Protein AF-A0AAN9AW13-F1 (afdb_monomer_lite)

Structure (mmCIF, N/CA/C/O backbone):
data_AF-A0AAN9AW13-F1
#
_entry.id   AF-A0AAN9AW13-F1
#
loop_
_atom_site.group_PDB
_atom_site.id
_atom_site.type_symbol
_atom_site.label_atom_id
_atom_site.label_alt_id
_atom_site.label_comp_id
_atom_site.label_asym_id
_atom_site.label_entity_id
_atom_site.label_seq_id
_atom_site.pdbx_PDB_ins_code
_atom_site.Cartn_x
_atom_site.Cartn_y
_atom_site.Cartn_z
_atom_site.occupancy
_atom_site.B_iso_or_equiv
_atom_site.auth_seq_id
_atom_site.auth_comp_id
_atom_site.auth_asym_id
_atom_site.auth_atom_id
_atom_site.pdbx_PDB_model_num
ATOM 1 N N . MET A 1 1 ? -23.968 -7.336 -59.177 1.00 50.97 1 MET A N 1
ATOM 2 C CA . MET A 1 1 ? -22.535 -7.534 -58.855 1.00 50.97 1 MET A CA 1
ATOM 3 C C . MET A 1 1 ? -22.111 -6.604 -57.705 1.00 50.97 1 MET A C 1
ATOM 5 O O . MET A 1 1 ? -21.074 -5.970 -57.789 1.00 50.97 1 MET A O 1
ATOM 9 N N . GLU A 1 2 ? -22.889 -6.519 -56.615 1.00 52.41 2 GLU A N 1
ATOM 10 C CA . GLU A 1 2 ? -22.703 -5.481 -55.569 1.00 52.41 2 GLU A CA 1
ATOM 11 C C . GLU A 1 2 ? -22.558 -6.034 -54.137 1.00 52.41 2 GLU A C 1
ATOM 13 O O . GLU A 1 2 ? -22.425 -5.278 -53.180 1.00 52.41 2 GLU A O 1
ATOM 18 N N . THR A 1 3 ? -22.554 -7.355 -53.950 1.00 53.50 3 THR A N 1
ATOM 19 C CA . THR A 1 3 ? -22.569 -7.980 -52.614 1.00 53.50 3 THR A CA 1
ATOM 20 C C . THR A 1 3 ? -21.186 -8.297 -52.038 1.00 53.50 3 THR A C 1
ATOM 22 O O . THR A 1 3 ? -21.074 -8.542 -50.841 1.00 53.50 3 THR A O 1
ATOM 25 N N . TRP A 1 4 ? -20.119 -8.237 -52.839 1.00 49.44 4 TRP A N 1
ATOM 26 C CA . TRP A 1 4 ? -18.770 -8.641 -52.412 1.00 49.44 4 TRP A CA 1
ATOM 27 C C . TRP A 1 4 ? -17.959 -7.532 -51.720 1.00 49.44 4 TRP A C 1
ATOM 29 O O . TRP A 1 4 ? -17.023 -7.829 -50.985 1.00 49.44 4 TRP A O 1
ATOM 39 N N . TRP A 1 5 ? -18.341 -6.260 -51.871 1.00 50.66 5 TRP A N 1
ATOM 40 C CA . TRP A 1 5 ? -17.593 -5.130 -51.297 1.00 50.66 5 TRP A CA 1
ATOM 41 C C . TRP A 1 5 ? -17.858 -4.899 -49.802 1.00 50.66 5 TRP A C 1
ATOM 43 O O . TRP A 1 5 ? -17.012 -4.351 -49.100 1.00 50.66 5 TRP A O 1
ATOM 53 N N . ARG A 1 6 ? -19.007 -5.344 -49.276 1.00 52.25 6 ARG A N 1
ATOM 54 C CA . ARG A 1 6 ? -19.387 -5.087 -47.875 1.00 52.25 6 ARG A CA 1
ATOM 55 C C . ARG A 1 6 ? -18.639 -5.960 -46.863 1.00 52.25 6 ARG A C 1
ATOM 57 O O . ARG A 1 6 ? -18.416 -5.507 -45.749 1.00 52.25 6 ARG A O 1
ATOM 64 N N . ALA A 1 7 ? -18.213 -7.166 -47.245 1.00 54.00 7 ALA A N 1
ATOM 65 C CA . ALA A 1 7 ? -17.531 -8.087 -46.332 1.00 54.00 7 ALA A CA 1
ATOM 66 C C . ALA A 1 7 ? -16.073 -7.681 -46.032 1.00 54.00 7 ALA A C 1
ATOM 68 O O . ALA A 1 7 ? -15.592 -7.897 -44.922 1.00 54.00 7 ALA A O 1
ATOM 69 N N . GLY A 1 8 ? -15.376 -7.057 -46.989 1.00 53.72 8 GLY A N 1
ATOM 70 C CA . GLY A 1 8 ? -13.975 -6.653 -46.811 1.00 53.72 8 GLY A CA 1
ATOM 71 C C . GLY A 1 8 ? -13.794 -5.486 -45.835 1.00 53.72 8 GLY A C 1
ATOM 72 O O . GLY A 1 8 ? -12.868 -5.490 -45.028 1.00 53.72 8 GLY A O 1
ATOM 73 N N . VAL A 1 9 ? -14.710 -4.512 -45.851 1.00 56.94 9 VAL A N 1
ATOM 74 C CA . VAL A 1 9 ? -14.611 -3.294 -45.024 1.00 56.94 9 VAL A CA 1
ATOM 75 C C . VAL A 1 9 ? -14.808 -3.598 -43.533 1.00 56.94 9 VAL A C 1
ATOM 77 O O . VAL A 1 9 ? -14.140 -3.008 -42.686 1.00 56.94 9 VAL A O 1
ATOM 80 N N . THR A 1 10 ? -15.674 -4.558 -43.192 1.00 57.53 10 THR A N 1
ATOM 81 C CA . THR A 1 10 ? -15.930 -4.928 -41.790 1.00 57.53 10 THR A CA 1
ATOM 82 C C . THR A 1 10 ? -14.731 -5.630 -41.145 1.00 57.53 10 THR A C 1
ATOM 84 O O . THR A 1 10 ? -14.439 -5.380 -39.979 1.00 57.53 10 THR A O 1
ATOM 87 N N . ALA A 1 11 ? -13.993 -6.456 -41.894 1.00 56.44 11 ALA A N 1
ATOM 88 C CA . ALA A 1 11 ? -12.818 -7.159 -41.372 1.00 56.44 11 ALA A CA 1
ATOM 89 C C . ALA A 1 11 ? -11.647 -6.207 -41.051 1.00 56.44 11 ALA A C 1
ATOM 91 O O . ALA A 1 11 ? -10.957 -6.391 -40.049 1.00 56.44 11 ALA A O 1
ATOM 92 N N . VAL A 1 12 ? -11.455 -5.155 -41.857 1.00 56.66 12 VAL A N 1
ATOM 93 C CA . VAL A 1 12 ? -10.378 -4.168 -41.654 1.00 56.66 12 VAL A CA 1
ATOM 94 C C . VAL A 1 12 ? -10.629 -3.298 -40.416 1.00 56.66 12 VAL A C 1
ATOM 96 O O . VAL A 1 12 ? -9.692 -3.008 -39.674 1.00 56.66 12 VAL A O 1
ATOM 99 N N . LEU A 1 13 ? -11.886 -2.939 -40.133 1.00 55.47 13 LEU A N 1
ATOM 100 C CA . LEU A 1 13 ? -12.234 -2.152 -38.942 1.00 55.47 13 LEU A CA 1
ATOM 101 C C . LEU A 1 13 ? -12.017 -2.925 -37.633 1.00 55.47 13 LEU A C 1
ATOM 103 O O . LEU A 1 13 ? -11.572 -2.334 -36.656 1.00 55.47 13 LEU A O 1
ATOM 107 N N . ILE A 1 14 ? -12.259 -4.240 -37.610 1.00 58.19 14 ILE A N 1
ATOM 108 C CA . ILE A 1 14 ? -12.025 -5.070 -36.413 1.00 58.19 14 ILE A CA 1
ATOM 109 C C . ILE A 1 14 ? -10.523 -5.183 -36.101 1.00 58.19 14 ILE A C 1
ATOM 111 O O . ILE A 1 14 ? -10.134 -5.146 -34.934 1.00 58.19 14 ILE A O 1
ATOM 115 N N . LEU A 1 15 ? -9.670 -5.264 -37.127 1.00 55.66 15 LEU A N 1
ATOM 116 C CA . LEU A 1 15 ? -8.216 -5.318 -36.943 1.00 55.66 15 LEU A CA 1
ATOM 117 C C . LEU A 1 15 ? -7.630 -3.973 -36.483 1.00 55.66 15 LEU A C 1
ATOM 119 O O . LEU A 1 15 ? -6.686 -3.967 -35.694 1.00 55.66 15 LEU A O 1
ATOM 123 N N . LEU A 1 16 ? -8.206 -2.839 -36.903 1.00 55.00 16 LEU A N 1
ATOM 124 C CA . LEU A 1 16 ? -7.753 -1.515 -36.457 1.00 55.00 16 LEU A CA 1
ATOM 125 C C . LEU A 1 16 ? -8.064 -1.250 -34.971 1.00 55.00 16 LEU A C 1
ATOM 127 O O . LEU A 1 16 ? -7.256 -0.627 -34.284 1.00 55.00 16 LEU A O 1
ATOM 131 N N . SER A 1 17 ? -9.183 -1.767 -34.453 1.00 57.41 17 SER A N 1
ATOM 132 C CA . SER A 1 17 ? -9.572 -1.618 -33.039 1.00 57.41 17 SER A CA 1
ATOM 133 C C . SER A 1 17 ? -8.637 -2.350 -32.069 1.00 57.41 17 SER A C 1
ATOM 135 O O . SER A 1 17 ? -8.471 -1.919 -30.931 1.00 57.41 17 SER A O 1
ATOM 137 N N . LEU A 1 18 ? -8.004 -3.445 -32.505 1.00 56.66 18 LEU A N 1
ATOM 138 C CA . LEU A 1 18 ? -7.050 -4.206 -31.688 1.00 56.66 18 LEU A CA 1
ATOM 139 C C . LEU A 1 18 ? -5.653 -3.562 -31.653 1.00 56.66 18 LEU A C 1
ATOM 141 O O . LEU A 1 18 ? -4.885 -3.826 -30.732 1.00 56.66 18 LEU A O 1
ATOM 145 N N . ALA A 1 19 ? -5.324 -2.695 -32.617 1.00 56.16 19 ALA A N 1
ATOM 146 C CA . ALA A 1 19 ? -4.002 -2.076 -32.734 1.00 56.16 19 ALA A CA 1
ATOM 147 C C . ALA A 1 19 ? -3.821 -0.796 -31.894 1.00 56.16 19 ALA A C 1
ATOM 149 O O . ALA A 1 19 ? -2.701 -0.312 -31.754 1.00 56.16 19 ALA A O 1
ATOM 150 N N . GLN A 1 20 ? -4.893 -0.230 -31.329 1.00 53.34 20 GLN A N 1
ATOM 151 C CA . GLN A 1 20 ? -4.827 1.044 -30.594 1.00 53.34 20 GLN A CA 1
ATOM 152 C C . GLN A 1 20 ? -4.609 0.895 -29.079 1.00 53.34 20 GLN A C 1
ATOM 154 O O . GLN A 1 20 ? -4.395 1.893 -28.398 1.00 53.34 20 GLN A O 1
ATOM 159 N N . SER A 1 21 ? -4.610 -0.325 -28.528 1.00 53.59 21 SER A N 1
ATOM 160 C CA . SER A 1 21 ? -4.518 -0.548 -27.074 1.00 53.59 21 SER A CA 1
ATOM 161 C C . SER A 1 21 ? -3.128 -0.996 -26.606 1.00 53.59 21 SER A C 1
ATOM 163 O O . SER A 1 21 ? -2.980 -1.820 -25.711 1.00 53.59 21 SER A O 1
ATOM 165 N N . THR A 1 22 ? -2.076 -0.445 -27.209 1.00 54.34 22 THR A N 1
ATOM 166 C CA . THR A 1 22 ? -0.720 -0.515 -26.646 1.00 54.34 22 THR A CA 1
ATOM 167 C C . THR A 1 22 ? -0.117 0.881 -26.578 1.00 54.34 22 THR A C 1
ATOM 169 O O . THR A 1 22 ? 0.988 1.128 -27.061 1.00 54.34 22 THR A O 1
ATOM 172 N N . HIS A 1 23 ? -0.835 1.831 -25.976 1.00 52.09 23 HIS A N 1
ATOM 173 C CA . HIS A 1 23 ? -0.152 2.955 -25.346 1.00 52.09 23 HIS A CA 1
ATOM 174 C C . HIS A 1 23 ? 0.634 2.377 -24.173 1.00 52.09 23 HIS A C 1
ATOM 176 O O . HIS A 1 23 ? 0.106 2.208 -23.078 1.00 52.09 23 HIS A O 1
ATOM 182 N N . GLY A 1 24 ? 1.874 1.966 -24.449 1.00 54.06 24 GLY A N 1
ATOM 183 C CA . GLY A 1 24 ? 2.789 1.510 -23.419 1.00 54.06 24 GLY A CA 1
ATOM 184 C C . GLY A 1 24 ? 2.898 2.612 -22.379 1.00 54.06 24 GLY A C 1
ATOM 185 O O . GLY A 1 24 ? 3.417 3.687 -22.684 1.00 54.06 24 GLY A O 1
ATOM 186 N N . LYS A 1 25 ? 2.366 2.364 -21.177 1.00 60.06 25 LYS A N 1
ATOM 187 C CA . LYS A 1 25 ? 2.632 3.216 -20.019 1.00 60.06 25 LYS A CA 1
ATOM 188 C C . LYS A 1 25 ? 4.147 3.395 -19.933 1.00 60.06 25 LYS A C 1
ATOM 190 O O . LYS A 1 25 ? 4.896 2.440 -20.172 1.00 60.06 25 LYS A O 1
ATOM 195 N N . ALA A 1 26 ? 4.598 4.618 -19.654 1.00 65.56 26 ALA A N 1
ATOM 196 C CA . ALA A 1 26 ? 6.011 4.859 -19.397 1.00 65.56 26 ALA A CA 1
ATOM 197 C C . ALA A 1 26 ? 6.488 3.827 -18.363 1.00 65.56 26 ALA A C 1
ATOM 199 O O . ALA A 1 26 ? 5.793 3.574 -17.375 1.00 65.56 26 ALA A O 1
ATOM 200 N N . LYS A 1 27 ? 7.618 3.163 -18.635 1.00 65.19 27 LYS A N 1
ATOM 201 C CA . LYS A 1 27 ? 8.154 2.133 -17.737 1.00 65.19 27 LYS A CA 1
ATOM 202 C C . LYS A 1 27 ? 8.241 2.718 -16.322 1.00 65.19 27 LYS A C 1
ATOM 204 O O . LYS A 1 27 ? 8.853 3.764 -16.145 1.00 65.19 27 LYS A O 1
ATOM 209 N N . GLY A 1 28 ? 7.620 2.052 -15.348 1.00 71.94 28 GLY A N 1
ATOM 210 C CA . GLY A 1 28 ? 7.621 2.481 -13.944 1.00 71.94 28 GLY A CA 1
ATOM 211 C C . GLY A 1 28 ? 6.417 3.315 -13.492 1.00 71.94 28 GLY A C 1
ATOM 212 O O . GLY A 1 28 ? 6.388 3.703 -12.327 1.00 71.94 28 GLY A O 1
ATOM 213 N N . VAL A 1 29 ? 5.432 3.569 -14.365 1.00 88.25 29 VAL A N 1
ATOM 214 C CA . VAL A 1 29 ? 4.134 4.137 -13.962 1.00 88.25 29 VAL A CA 1
ATOM 215 C C . VAL A 1 29 ? 3.130 3.010 -13.729 1.00 88.25 29 VAL A C 1
ATOM 217 O O . VAL A 1 29 ? 2.800 2.282 -14.668 1.00 88.25 29 VAL A O 1
ATOM 220 N N . VAL A 1 30 ? 2.649 2.883 -12.493 1.00 94.44 30 VAL A N 1
ATOM 221 C CA . VAL A 1 30 ? 1.616 1.913 -12.077 1.00 94.44 30 VAL A CA 1
ATOM 222 C C . VAL A 1 30 ? 0.396 2.650 -11.529 1.00 94.44 30 VAL A C 1
ATOM 224 O O . VAL A 1 30 ? 0.551 3.735 -10.986 1.00 94.44 30 VAL A O 1
ATOM 227 N N . ASP A 1 31 ? -0.809 2.101 -11.652 1.00 96.38 31 ASP A N 1
ATOM 228 C CA . ASP A 1 31 ? -2.018 2.748 -11.111 1.00 96.38 31 ASP A CA 1
ATOM 229 C C . ASP A 1 31 ? -2.323 2.206 -9.716 1.00 96.38 31 ASP A C 1
ATOM 231 O O . ASP A 1 31 ? -2.642 1.027 -9.575 1.00 96.38 31 ASP A O 1
ATOM 235 N N . CYS A 1 32 ? -2.283 3.039 -8.681 1.00 98.19 32 CYS A N 1
ATOM 236 C CA . CYS A 1 32 ? -2.486 2.610 -7.294 1.00 98.19 32 CYS A CA 1
ATOM 237 C C . CYS A 1 32 ? -3.746 3.224 -6.693 1.00 98.19 32 CYS A C 1
ATOM 239 O O . CYS A 1 32 ? -4.135 4.338 -7.038 1.00 98.19 32 CYS A O 1
ATOM 241 N N . TRP A 1 33 ? -4.370 2.511 -5.758 1.00 98.38 33 TRP A N 1
ATOM 242 C CA . TRP A 1 33 ? -5.402 3.091 -4.904 1.00 98.38 33 TRP A CA 1
ATOM 243 C C . TRP A 1 33 ? -4.757 3.998 -3.862 1.00 98.38 33 TRP A C 1
ATOM 245 O O . TRP A 1 33 ? -3.833 3.568 -3.169 1.00 98.38 33 TRP A O 1
ATOM 255 N N . GLU A 1 34 ? -5.268 5.217 -3.720 1.00 97.69 34 GLU A N 1
ATOM 256 C CA . GLU A 1 34 ? -4.850 6.162 -2.686 1.00 97.69 34 GLU A CA 1
ATO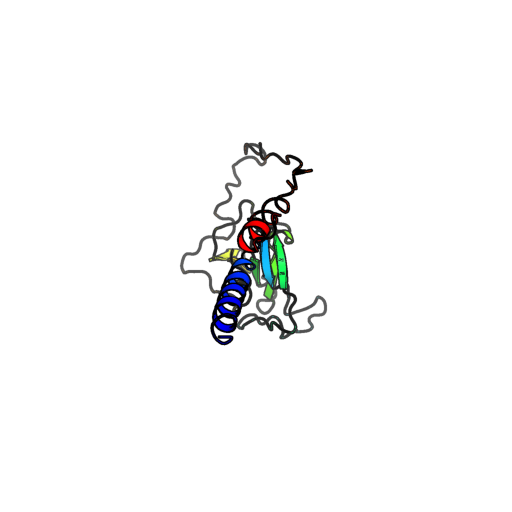M 257 C C . GLU A 1 34 ? -6.035 6.448 -1.763 1.00 97.69 34 GLU A C 1
ATOM 259 O O . GLU A 1 34 ? -6.994 7.139 -2.121 1.00 97.69 34 GLU A O 1
ATOM 264 N N . CYS A 1 35 ? -6.007 5.857 -0.571 1.00 97.56 35 CYS A N 1
ATOM 265 C CA . CYS A 1 35 ? -7.069 6.024 0.411 1.00 97.56 35 CYS A CA 1
ATOM 266 C C . CYS A 1 35 ? -6.596 5.705 1.830 1.00 97.56 35 CYS A C 1
ATOM 268 O O . CYS A 1 35 ? -5.638 4.965 2.040 1.00 97.56 35 CYS A O 1
ATOM 270 N N . SER A 1 36 ? -7.322 6.244 2.807 1.00 97.44 36 SER A N 1
ATOM 271 C CA . SER A 1 36 ? -7.253 5.856 4.215 1.00 97.44 36 SER A CA 1
ATOM 272 C C . SER A 1 36 ? -8.662 5.524 4.695 1.00 97.44 36 SER A C 1
ATOM 274 O O . SER A 1 36 ? -9.634 6.126 4.227 1.00 97.44 36 SER A O 1
ATOM 276 N N . ASN A 1 37 ? -8.796 4.572 5.615 1.00 97.31 37 ASN A N 1
ATOM 277 C CA . ASN A 1 37 ? -10.087 4.259 6.233 1.00 97.31 37 ASN A CA 1
ATOM 278 C C . ASN A 1 37 ? -10.420 5.117 7.457 1.00 97.31 37 ASN A C 1
ATOM 280 O O . ASN A 1 37 ? -11.543 5.038 7.947 1.00 97.31 37 ASN A O 1
ATOM 284 N N . TYR A 1 38 ? -9.484 5.930 7.938 1.00 96.44 38 TYR A N 1
ATOM 285 C CA . TYR A 1 38 ? -9.720 6.931 8.973 1.00 96.44 38 TYR A CA 1
ATOM 286 C C . TYR A 1 38 ? -9.122 8.275 8.548 1.00 96.44 38 TYR A C 1
ATOM 288 O O . TYR A 1 38 ? -8.051 8.319 7.939 1.00 96.44 38 TYR A O 1
ATOM 296 N N . ASP A 1 39 ? -9.811 9.374 8.854 1.00 94.12 39 ASP A N 1
ATOM 297 C CA . ASP A 1 39 ? -9.224 10.716 8.755 1.00 94.12 39 ASP A CA 1
ATOM 298 C C . ASP A 1 39 ? -8.578 11.163 10.075 1.00 94.12 39 ASP A C 1
ATOM 300 O O . ASP A 1 39 ? -8.640 10.477 11.094 1.00 94.12 39 ASP A O 1
ATOM 304 N N . LEU A 1 40 ? -7.990 12.363 10.064 1.00 91.81 40 LEU A N 1
ATOM 305 C CA . LEU A 1 40 ? -7.346 12.979 11.229 1.00 91.81 40 LEU A CA 1
ATOM 306 C C . LEU A 1 40 ? -8.312 13.255 12.398 1.00 91.81 40 LEU A C 1
ATOM 308 O O . LEU A 1 40 ? -7.862 13.557 13.500 1.00 91.81 40 LEU A O 1
ATOM 312 N N . THR A 1 41 ? -9.628 13.183 12.172 1.00 95.31 41 THR A N 1
ATOM 313 C CA . THR A 1 41 ? -10.662 13.336 13.209 1.00 95.31 41 THR A CA 1
ATOM 314 C C . THR A 1 41 ? -11.155 11.994 13.755 1.00 95.31 41 THR A C 1
ATOM 316 O O . THR A 1 41 ? -12.017 11.969 14.634 1.00 95.31 41 THR A O 1
ATOM 319 N N . GLY A 1 42 ? -10.626 10.877 13.245 1.00 93.12 42 GLY A N 1
ATOM 320 C CA . GLY A 1 42 ? -11.043 9.525 13.611 1.00 93.12 42 GLY A CA 1
ATOM 321 C C . GLY A 1 42 ? -12.353 9.085 12.952 1.00 93.12 42 GLY A C 1
ATOM 322 O O . GLY A 1 42 ? -12.944 8.082 13.363 1.00 93.12 42 GLY A O 1
ATOM 323 N N . LYS A 1 43 ? -12.839 9.799 11.928 1.00 96.12 43 LYS A N 1
ATOM 324 C CA . LYS A 1 43 ? -14.030 9.379 11.185 1.00 96.12 43 LYS A CA 1
ATOM 325 C C . LYS A 1 43 ? -13.677 8.215 10.263 1.00 96.12 43 LYS A C 1
ATOM 327 O O . LYS A 1 43 ? -12.747 8.311 9.469 1.00 96.12 43 LYS A O 1
ATOM 332 N N . PHE A 1 44 ? -14.452 7.136 10.365 1.00 96.06 44 PHE A N 1
ATOM 333 C CA . PHE A 1 44 ? -14.283 5.939 9.547 1.00 96.06 44 PHE A CA 1
ATOM 334 C C . PHE A 1 44 ? -14.864 6.107 8.136 1.00 96.06 44 PHE A C 1
ATOM 336 O O . PHE A 1 44 ? -15.931 6.698 7.949 1.00 96.06 44 PHE A O 1
ATOM 343 N N . TYR A 1 45 ? -14.173 5.512 7.173 1.00 96.44 45 TYR A N 1
ATOM 344 C CA . TYR A 1 45 ? -14.437 5.535 5.746 1.00 96.44 45 TYR A CA 1
ATOM 345 C C . TYR A 1 45 ? -14.361 4.109 5.194 1.00 96.44 45 TYR A C 1
ATOM 347 O O . TYR A 1 45 ? -13.301 3.480 5.168 1.00 96.44 45 TYR A O 1
ATOM 355 N N . ASP A 1 46 ? -15.494 3.581 4.745 1.00 97.00 46 ASP A N 1
ATOM 356 C CA . ASP A 1 46 ? -15.631 2.198 4.287 1.00 97.00 46 ASP A CA 1
ATOM 357 C C . ASP A 1 46 ? -15.148 1.976 2.845 1.00 97.00 46 ASP A C 1
ATOM 359 O O . ASP A 1 46 ? -15.093 0.831 2.407 1.00 97.00 46 ASP A O 1
ATOM 363 N N . GLN A 1 47 ? -14.747 3.024 2.111 1.00 97.62 47 GLN A N 1
ATOM 364 C CA . GLN A 1 47 ? -14.185 2.868 0.762 1.00 97.62 47 GLN A CA 1
ATOM 365 C C . GLN A 1 47 ? -12.807 2.187 0.738 1.00 97.62 47 GLN A C 1
ATOM 367 O O . GLN A 1 47 ? -12.361 1.752 -0.320 1.00 97.62 47 GLN A O 1
ATOM 372 N N . CYS A 1 48 ? -12.126 2.099 1.884 1.00 97.31 48 CYS A N 1
ATOM 373 C CA . CYS A 1 48 ? -10.750 1.610 1.990 1.00 97.31 48 CYS A CA 1
ATOM 374 C C . CYS A 1 48 ? -10.606 0.521 3.071 1.00 97.31 48 CYS A C 1
ATOM 376 O O . CYS A 1 48 ? -9.794 0.665 3.980 1.00 97.31 48 CYS A O 1
ATOM 378 N N . PRO A 1 49 ? -11.400 -0.562 3.060 1.00 96.69 49 PRO A N 1
ATOM 379 C CA . PRO A 1 49 ? -11.408 -1.510 4.169 1.00 96.69 49 PRO A CA 1
ATOM 380 C C . PRO A 1 49 ? -10.039 -2.190 4.343 1.00 96.69 49 PRO A C 1
ATOM 382 O O . PRO A 1 49 ? -9.355 -2.516 3.368 1.00 96.69 49 PRO A O 1
ATOM 385 N N . LYS A 1 50 ? -9.651 -2.441 5.601 1.00 95.75 50 LYS A N 1
ATOM 386 C CA . LYS A 1 50 ? -8.420 -3.174 5.938 1.00 95.75 50 LYS A CA 1
ATOM 387 C C . LYS A 1 50 ? -8.487 -4.621 5.451 1.00 95.75 50 LYS A C 1
ATOM 389 O O . LYS A 1 50 ? -7.616 -5.065 4.713 1.00 95.75 50 LYS A O 1
ATOM 394 N N . ASP A 1 51 ? -9.556 -5.320 5.820 1.00 95.75 51 ASP A N 1
ATOM 395 C CA . ASP A 1 51 ? -9.738 -6.753 5.562 1.00 95.75 51 ASP A CA 1
ATOM 396 C C . ASP A 1 51 ? -10.630 -7.017 4.332 1.00 95.75 51 ASP A C 1
ATOM 398 O O . ASP A 1 51 ? -11.309 -8.039 4.244 1.00 95.75 51 ASP A O 1
ATOM 402 N N . GLY A 1 52 ? -10.676 -6.073 3.388 1.00 96.12 52 GLY A N 1
ATOM 403 C CA . GLY A 1 52 ? -11.573 -6.126 2.235 1.00 96.12 52 GLY A CA 1
ATOM 404 C C . GLY A 1 52 ? -10.966 -5.540 0.966 1.00 96.12 52 GLY A C 1
ATOM 405 O O . GLY A 1 52 ? -9.792 -5.181 0.922 1.00 96.12 52 GLY A O 1
ATOM 406 N N . THR A 1 53 ? -11.792 -5.458 -0.074 1.00 97.94 53 THR A N 1
ATOM 407 C CA . THR A 1 53 ? -11.416 -4.840 -1.352 1.00 97.94 53 THR A CA 1
ATOM 408 C C . THR A 1 53 ? -11.800 -3.363 -1.341 1.00 97.94 53 THR A C 1
ATOM 410 O O . THR A 1 53 ? -12.865 -3.014 -0.834 1.00 97.94 53 THR A O 1
ATOM 413 N N . VAL A 1 54 ? -10.933 -2.509 -1.881 1.00 98.12 54 VAL A N 1
ATOM 414 C CA . VAL A 1 54 ? -11.183 -1.076 -2.073 1.00 98.12 54 VAL A CA 1
ATOM 415 C C . VAL A 1 54 ? -12.420 -0.872 -2.947 1.00 98.12 54 VAL A C 1
ATOM 417 O O . VAL A 1 54 ? -12.612 -1.582 -3.933 1.00 98.12 54 VAL A O 1
ATOM 420 N N . ASP A 1 55 ? -13.262 0.093 -2.582 1.00 98.12 55 ASP A N 1
ATOM 421 C CA . ASP A 1 55 ? -14.434 0.459 -3.372 1.00 98.12 55 ASP A CA 1
ATOM 422 C C . ASP A 1 55 ? -14.005 1.299 -4.586 1.00 98.12 55 ASP A C 1
ATOM 424 O O . ASP A 1 55 ? -13.619 2.462 -4.410 1.00 98.12 55 ASP A O 1
ATOM 428 N N . PRO A 1 56 ? -14.106 0.765 -5.817 1.00 97.31 56 PRO A N 1
ATOM 429 C CA . PRO A 1 56 ? -13.578 1.440 -6.993 1.00 97.31 56 PRO A CA 1
ATOM 430 C C . PRO A 1 56 ? -14.391 2.667 -7.418 1.00 97.31 56 PRO A C 1
ATOM 432 O O . PRO A 1 56 ? -13.940 3.428 -8.267 1.00 97.31 56 PRO A O 1
ATOM 435 N N . ILE A 1 57 ? -15.594 2.861 -6.867 1.00 97.56 57 ILE A N 1
ATOM 436 C CA . ILE A 1 57 ? -16.446 4.019 -7.169 1.00 97.56 57 ILE A CA 1
ATOM 437 C C . ILE A 1 57 ? -16.066 5.209 -6.281 1.00 97.56 57 ILE A C 1
ATOM 439 O O . ILE A 1 57 ? -16.228 6.360 -6.683 1.00 97.56 57 ILE A O 1
ATOM 443 N N . ARG A 1 58 ? -15.598 4.941 -5.055 1.00 97.50 58 ARG A N 1
ATOM 444 C CA . ARG A 1 58 ? -15.399 5.966 -4.017 1.00 97.50 58 ARG A CA 1
ATOM 445 C C . ARG A 1 58 ? -13.939 6.252 -3.696 1.00 97.50 58 ARG A C 1
ATOM 447 O O . ARG A 1 58 ? -13.642 7.351 -3.232 1.00 97.50 58 ARG A O 1
ATOM 454 N N . ALA A 1 59 ? -13.045 5.288 -3.885 1.00 97.62 59 ALA A N 1
ATOM 455 C CA . ALA A 1 59 ? -11.619 5.498 -3.686 1.00 97.62 59 ALA A CA 1
ATOM 456 C C . ALA A 1 59 ? -10.977 6.109 -4.935 1.00 97.62 59 ALA A C 1
ATOM 458 O O . ALA A 1 59 ? -11.389 5.840 -6.061 1.00 97.62 59 ALA A O 1
ATOM 459 N N . TYR A 1 60 ? -9.955 6.937 -4.730 1.00 96.94 60 TYR A N 1
ATOM 460 C CA . TYR A 1 60 ? -9.174 7.488 -5.828 1.00 96.94 60 TYR A CA 1
ATOM 461 C C . TYR A 1 60 ? -8.153 6.451 -6.311 1.00 96.94 60 TYR A C 1
ATOM 463 O O . TYR A 1 60 ? -7.482 5.813 -5.496 1.00 96.94 60 TYR A O 1
ATOM 471 N N . GLN A 1 61 ? -8.044 6.293 -7.631 1.00 97.44 61 GLN A N 1
ATOM 472 C CA . GLN A 1 61 ? -7.001 5.508 -8.285 1.00 97.44 61 GLN A CA 1
ATOM 473 C C . GLN A 1 61 ? -6.185 6.440 -9.179 1.00 97.44 61 GLN A C 1
ATOM 475 O O . GLN A 1 61 ? -6.750 7.110 -10.046 1.00 97.44 61 GLN A O 1
ATOM 480 N N . GLY A 1 62 ? -4.876 6.497 -8.950 1.00 94.94 62 GLY A N 1
ATOM 481 C CA . GLY A 1 62 ? -3.982 7.457 -9.590 1.00 94.94 62 GLY A CA 1
ATOM 482 C C . GLY A 1 62 ? -2.728 6.814 -10.169 1.00 94.94 62 GLY A C 1
ATOM 483 O O . GLY A 1 62 ? -2.300 5.746 -9.731 1.00 94.94 62 GLY A O 1
ATOM 484 N N . ASN A 1 63 ? -2.131 7.494 -11.152 1.00 95.50 63 ASN A N 1
ATOM 485 C CA . ASN A 1 63 ? -0.816 7.141 -11.679 1.00 95.50 63 ASN A CA 1
ATOM 486 C C . ASN A 1 63 ? 0.248 7.339 -10.595 1.00 95.50 63 ASN A C 1
ATOM 488 O O . ASN A 1 63 ? 0.328 8.398 -9.974 1.00 95.50 63 ASN A O 1
ATOM 492 N N . CYS A 1 64 ? 1.122 6.357 -10.455 1.00 92.25 64 CYS A N 1
ATOM 493 C CA . CYS A 1 64 ? 2.093 6.259 -9.385 1.00 92.25 64 CYS A CA 1
ATOM 494 C C . CYS A 1 64 ? 3.515 6.163 -9.927 1.00 92.25 64 CYS A C 1
ATOM 496 O O . CYS A 1 64 ? 3.771 5.372 -10.836 1.00 92.25 64 CYS A O 1
ATOM 498 N N . SER A 1 65 ? 4.456 6.903 -9.341 1.00 90.31 65 SER A N 1
ATOM 499 C CA . SER A 1 65 ? 5.883 6.635 -9.529 1.00 90.31 65 SER A CA 1
ATOM 500 C C . SER A 1 65 ? 6.338 5.530 -8.567 1.00 90.31 65 SER A C 1
ATOM 502 O O . SER A 1 65 ? 6.178 5.633 -7.347 1.00 90.31 65 SER A O 1
ATOM 504 N N . GLY A 1 66 ? 6.915 4.456 -9.112 1.00 91.50 66 GLY A N 1
ATOM 505 C CA . GLY A 1 66 ? 7.463 3.349 -8.322 1.00 91.50 66 GLY A CA 1
ATOM 506 C C . GLY A 1 66 ? 6.477 2.196 -8.115 1.00 91.50 66 GLY A C 1
ATOM 507 O O . GLY A 1 66 ? 6.117 1.511 -9.072 1.00 91.50 66 GLY A O 1
ATOM 508 N N . LYS A 1 67 ? 6.111 1.916 -6.859 1.00 96.50 67 LYS A N 1
ATOM 509 C CA . LYS A 1 67 ? 5.250 0.793 -6.451 1.00 96.50 67 LYS A CA 1
ATOM 510 C C . LYS A 1 67 ? 4.000 1.299 -5.726 1.00 96.50 67 LYS A C 1
ATOM 512 O O . LYS A 1 67 ? 3.985 2.401 -5.177 1.00 96.50 67 LYS A O 1
ATOM 517 N N . CYS A 1 68 ? 2.974 0.460 -5.652 1.00 98.12 68 CYS A N 1
ATOM 518 C CA . CYS A 1 68 ? 1.863 0.676 -4.732 1.00 98.12 68 CYS A CA 1
ATOM 519 C C . CYS A 1 68 ? 2.227 0.159 -3.340 1.00 98.12 68 CYS A C 1
ATOM 521 O O . CYS A 1 68 ? 2.915 -0.859 -3.226 1.00 98.12 68 CYS A O 1
ATOM 523 N N . PHE A 1 69 ? 1.709 0.795 -2.290 1.00 98.00 69 PHE A N 1
ATOM 524 C CA . PHE A 1 69 ? 1.797 0.284 -0.925 1.00 98.00 69 PHE A CA 1
ATOM 525 C C . PHE A 1 69 ? 0.426 0.143 -0.253 1.00 98.00 69 PHE A C 1
ATOM 527 O O . PHE A 1 69 ? -0.573 0.758 -0.642 1.00 98.00 69 PHE A O 1
ATOM 534 N N . THR A 1 70 ? 0.385 -0.690 0.780 1.00 98.12 70 THR A N 1
ATOM 535 C CA . THR A 1 70 ? -0.648 -0.727 1.820 1.00 98.12 70 THR A CA 1
ATOM 536 C C . THR A 1 70 ? 0.050 -0.951 3.150 1.00 98.12 70 THR A C 1
ATOM 538 O O . THR A 1 70 ? 0.819 -1.903 3.258 1.00 98.12 70 THR A O 1
ATOM 541 N N . HIS A 1 71 ? -0.226 -0.133 4.161 1.00 97.19 71 HIS A N 1
ATOM 542 C CA . HIS A 1 71 ? 0.244 -0.411 5.515 1.00 97.19 71 HIS A CA 1
ATOM 543 C C . HIS A 1 71 ? -0.828 -0.139 6.562 1.00 97.19 71 HIS A C 1
ATOM 545 O O . HIS A 1 71 ? -1.781 0.604 6.315 1.00 97.19 71 HIS A O 1
ATOM 551 N N . ASN A 1 72 ? -0.692 -0.778 7.721 1.00 95.81 72 ASN A N 1
ATOM 552 C CA . ASN A 1 72 ? -1.430 -0.376 8.913 1.00 95.81 72 ASN A CA 1
ATOM 553 C C . ASN A 1 72 ? -0.589 0.551 9.785 1.00 95.81 72 ASN A C 1
ATOM 555 O O . ASN A 1 72 ? 0.630 0.574 9.675 1.00 95.81 72 ASN A O 1
ATOM 559 N N . ASN A 1 73 ? -1.257 1.257 10.691 1.00 90.31 73 ASN A N 1
ATOM 560 C CA . ASN A 1 73 ? -0.588 2.028 11.728 1.00 90.31 73 ASN A CA 1
ATOM 561 C C . ASN A 1 73 ? -0.247 1.147 12.945 1.00 90.31 73 ASN A C 1
ATOM 563 O O . ASN A 1 73 ? -0.940 0.157 13.229 1.00 90.31 73 ASN A O 1
ATOM 567 N N . ASP A 1 74 ? 0.821 1.510 13.647 1.00 85.31 74 ASP A N 1
ATOM 568 C CA . ASP A 1 74 ? 1.319 0.863 14.859 1.00 85.31 74 ASP A CA 1
ATOM 569 C C . ASP A 1 74 ? 0.451 1.114 16.099 1.00 85.31 74 ASP A C 1
ATOM 571 O O . ASP A 1 74 ? 0.236 0.202 16.902 1.00 85.31 74 ASP A O 1
ATOM 575 N N . VAL A 1 75 ? -0.068 2.331 16.249 1.00 86.25 75 VAL A N 1
ATOM 576 C CA . VAL A 1 75 ? -0.957 2.742 17.343 1.00 86.25 75 VAL A CA 1
ATOM 577 C C . VAL A 1 75 ? -2.372 2.228 17.097 1.00 86.25 75 VAL A C 1
ATOM 579 O O . VAL A 1 75 ? -3.007 1.642 17.979 1.00 86.25 75 VAL A O 1
ATOM 582 N N . GLU A 1 76 ? -2.869 2.407 15.875 1.00 87.19 76 GLU A N 1
ATOM 583 C CA . GLU A 1 76 ? -4.225 2.041 15.485 1.00 87.19 76 GLU A CA 1
ATOM 584 C C . GLU A 1 76 ? -4.210 0.908 14.469 1.00 87.19 76 GLU A C 1
ATOM 586 O O . GLU A 1 76 ? -4.288 1.108 13.260 1.00 87.19 76 GLU A O 1
ATOM 591 N N . THR A 1 77 ? -4.224 -0.327 14.972 1.00 87.44 77 THR A N 1
ATOM 592 C CA . THR A 1 77 ? -4.240 -1.528 14.118 1.00 87.44 77 THR A CA 1
ATOM 593 C C . THR A 1 77 ? -5.426 -1.593 13.151 1.00 87.44 77 THR A C 1
ATOM 595 O O . THR A 1 77 ? -5.399 -2.387 12.212 1.00 87.44 77 THR A O 1
ATOM 598 N N . LYS A 1 78 ? -6.482 -0.799 13.363 1.00 90.31 78 LYS A N 1
ATOM 599 C CA . LYS A 1 78 ? -7.627 -0.702 12.450 1.00 90.31 78 LYS A CA 1
ATOM 600 C C . LYS A 1 78 ? -7.368 0.234 11.275 1.00 90.31 78 LYS A C 1
ATOM 602 O O . LYS A 1 78 ? -8.042 0.074 10.263 1.00 90.31 78 LYS A O 1
ATOM 607 N N . LEU A 1 79 ? -6.441 1.178 11.403 1.00 95.31 79 LEU A N 1
ATOM 608 C CA . LEU A 1 79 ? -6.107 2.136 10.362 1.00 95.31 79 LEU A CA 1
ATOM 609 C C . LEU A 1 79 ? -5.342 1.422 9.245 1.00 95.31 79 LEU A C 1
ATOM 611 O O . LEU A 1 79 ? -4.400 0.676 9.513 1.00 95.31 79 LEU A O 1
ATOM 615 N N . VAL A 1 80 ? -5.776 1.625 8.003 1.00 97.44 80 VAL A N 1
ATOM 616 C CA . VAL A 1 80 ? -5.063 1.204 6.797 1.00 97.44 80 VAL A CA 1
ATOM 617 C C . VAL A 1 80 ? -4.888 2.406 5.879 1.00 97.44 80 VAL A C 1
ATOM 619 O O . VAL A 1 80 ? -5.843 3.147 5.639 1.00 97.44 80 VAL A O 1
ATOM 622 N N . VAL A 1 81 ? -3.675 2.578 5.364 1.00 97.44 81 VAL A N 1
ATOM 623 C CA . VAL A 1 81 ? -3.341 3.577 4.347 1.00 97.44 81 VAL A CA 1
ATOM 624 C C . VAL A 1 81 ? -2.856 2.850 3.107 1.00 97.44 81 VAL A C 1
ATOM 626 O O . VAL A 1 81 ? -2.065 1.907 3.184 1.00 97.44 81 VAL A O 1
ATOM 629 N N . ARG A 1 82 ? -3.344 3.288 1.954 1.00 98.12 82 ARG A N 1
ATOM 630 C CA . ARG A 1 82 ? -2.973 2.800 0.630 1.00 98.12 82 ARG A CA 1
ATOM 631 C C . ARG A 1 82 ? -2.485 3.981 -0.185 1.00 98.12 82 ARG A C 1
ATOM 633 O O . ARG A 1 82 ? -3.072 5.058 -0.093 1.00 98.12 82 ARG A O 1
ATOM 640 N N . GLY A 1 83 ? -1.445 3.778 -0.980 1.00 97.69 83 GLY A N 1
ATOM 641 C CA . GLY A 1 83 ? -0.986 4.821 -1.881 1.00 97.69 83 GLY A CA 1
ATOM 642 C C . GLY A 1 83 ? 0.257 4.456 -2.664 1.00 97.69 83 GLY A C 1
ATOM 643 O O . GLY A 1 83 ? 0.508 3.286 -2.966 1.00 97.69 83 GLY A O 1
ATOM 644 N N . CYS A 1 84 ? 1.017 5.494 -2.985 1.00 97.25 84 CYS A N 1
ATOM 645 C CA . CYS A 1 84 ? 2.181 5.453 -3.848 1.00 97.25 84 CYS A CA 1
ATOM 646 C C . CYS A 1 84 ? 3.492 5.535 -3.089 1.00 97.25 84 CYS A C 1
ATOM 648 O O . CYS A 1 84 ? 3.695 6.456 -2.302 1.00 97.25 84 CYS A O 1
ATOM 650 N N . THR A 1 85 ? 4.436 4.633 -3.362 1.00 96.50 85 THR A N 1
ATOM 651 C CA . THR A 1 85 ? 5.740 4.704 -2.687 1.00 96.50 85 THR A CA 1
ATOM 652 C C . THR A 1 85 ? 6.475 6.000 -3.019 1.00 96.50 85 THR A C 1
ATOM 654 O O . THR A 1 85 ? 7.129 6.555 -2.149 1.00 96.50 85 THR A O 1
ATOM 657 N N . GLY A 1 86 ? 6.308 6.538 -4.233 1.00 93.69 86 GLY A N 1
ATOM 658 C CA . 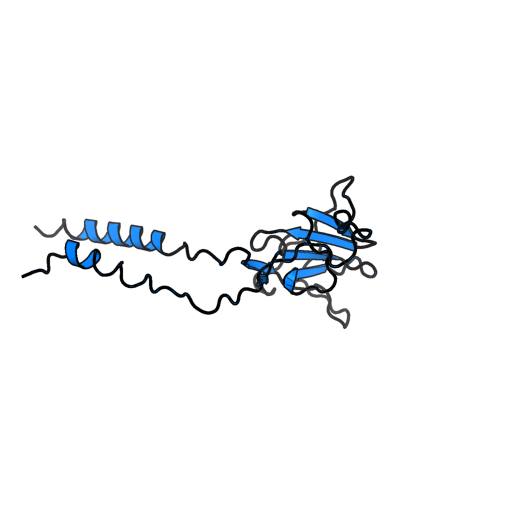GLY A 1 86 ? 6.900 7.820 -4.623 1.00 93.69 86 GLY A CA 1
ATOM 659 C C . GLY A 1 86 ? 6.339 9.049 -3.893 1.00 93.69 86 GLY A C 1
ATOM 660 O O . GLY A 1 86 ? 7.004 10.080 -3.860 1.00 93.69 86 GLY A O 1
ATOM 661 N N . SER A 1 87 ? 5.144 8.967 -3.296 1.00 92.50 87 SER A N 1
ATOM 662 C CA . SER A 1 87 ? 4.568 10.052 -2.485 1.00 92.50 87 SER A CA 1
ATOM 663 C C . SER A 1 87 ? 4.809 9.872 -0.984 1.00 92.50 87 SER A C 1
ATOM 665 O O . SER A 1 87 ? 4.502 10.771 -0.203 1.00 92.50 87 SER A O 1
ATOM 667 N N . GLN A 1 88 ? 5.318 8.711 -0.567 1.00 94.88 88 GLN A N 1
ATOM 668 C CA . GLN A 1 88 ? 5.526 8.374 0.833 1.00 94.88 88 GLN A CA 1
ATOM 669 C C . GLN A 1 88 ? 6.956 8.710 1.254 1.00 94.88 88 GLN A C 1
ATOM 671 O O . GLN A 1 88 ? 7.926 8.146 0.754 1.00 94.88 88 GLN A O 1
ATOM 676 N N . TRP A 1 89 ? 7.086 9.619 2.217 1.00 92.56 89 TRP A N 1
ATOM 677 C CA . TRP A 1 89 ? 8.388 9.978 2.767 1.00 92.56 89 TRP A CA 1
ATOM 678 C C . TRP A 1 89 ? 8.899 8.907 3.740 1.00 92.56 89 TRP A C 1
ATOM 680 O O . TRP A 1 89 ? 8.111 8.283 4.454 1.00 92.56 89 TRP A O 1
ATOM 690 N N . GLY A 1 90 ? 10.223 8.737 3.789 1.00 91.19 90 GLY A N 1
ATOM 691 C CA . GLY A 1 90 ? 10.903 7.894 4.776 1.00 91.19 90 GLY A CA 1
ATOM 692 C C . GLY A 1 90 ? 10.953 6.401 4.445 1.00 91.19 90 GLY A C 1
ATOM 693 O O . GLY A 1 90 ? 11.294 5.617 5.324 1.00 91.19 90 GLY A O 1
ATOM 694 N N . LEU A 1 91 ? 10.625 5.995 3.215 1.00 93.94 91 LEU A N 1
ATOM 695 C CA . LEU A 1 91 ? 10.791 4.605 2.788 1.00 93.94 91 LEU A CA 1
ATOM 696 C C . LEU A 1 91 ? 12.271 4.258 2.548 1.00 93.94 91 LEU A C 1
ATOM 698 O O . LEU A 1 91 ? 13.027 5.127 2.110 1.00 93.94 91 LEU A O 1
ATOM 702 N N . PRO A 1 92 ? 12.688 3.003 2.807 1.00 91.88 92 PRO A N 1
ATOM 703 C CA . PRO A 1 92 ? 14.005 2.519 2.419 1.00 91.88 92 PRO A CA 1
ATOM 704 C C . PRO A 1 92 ? 14.181 2.594 0.898 1.00 91.88 92 PRO A C 1
ATOM 706 O O . PRO A 1 92 ? 13.256 2.285 0.143 1.00 91.88 92 PRO A O 1
ATOM 709 N N . ASP A 1 93 ? 15.385 2.965 0.471 1.00 89.19 93 ASP A N 1
ATOM 710 C CA . ASP A 1 93 ? 15.788 3.035 -0.933 1.00 89.19 93 ASP A CA 1
ATOM 711 C C . ASP A 1 93 ? 17.079 2.213 -1.135 1.00 89.19 93 ASP A C 1
ATOM 713 O O . ASP A 1 93 ? 18.060 2.467 -0.426 1.00 89.19 93 ASP A O 1
ATOM 717 N N . PRO A 1 94 ? 17.103 1.189 -2.017 1.00 91.19 94 PRO A N 1
ATOM 718 C CA . PRO A 1 94 ? 16.004 0.723 -2.874 1.00 91.19 94 PRO A CA 1
ATOM 719 C C . PRO A 1 94 ? 14.824 0.170 -2.070 1.00 91.19 94 PRO A C 1
ATOM 721 O O . PRO A 1 94 ? 14.983 -0.210 -0.919 1.00 91.19 94 PRO A O 1
ATOM 724 N N . LEU A 1 95 ? 13.634 0.084 -2.665 1.00 93.56 95 LEU A N 1
ATOM 725 C CA . LEU A 1 95 ? 12.496 -0.611 -2.047 1.00 93.56 95 LEU A CA 1
ATOM 726 C C . LEU A 1 95 ? 12.696 -2.138 -2.078 1.00 93.56 95 LEU A C 1
ATOM 728 O O . LEU A 1 95 ? 13.311 -2.653 -3.019 1.00 93.56 95 LEU A O 1
ATOM 732 N N . PRO A 1 96 ? 12.128 -2.894 -1.117 1.00 95.19 96 PRO A N 1
ATOM 733 C CA . PRO A 1 96 ? 12.170 -4.349 -1.169 1.00 95.19 96 PRO A CA 1
ATOM 734 C C . PRO A 1 96 ? 11.350 -4.896 -2.352 1.00 95.19 96 PRO A C 1
ATOM 736 O O . PRO A 1 96 ? 10.602 -4.188 -3.037 1.00 95.19 96 PRO A O 1
ATOM 739 N N . ALA A 1 97 ? 11.489 -6.200 -2.596 1.00 95.69 97 ALA A N 1
ATOM 740 C CA . ALA A 1 97 ? 10.663 -6.911 -3.569 1.00 95.69 97 ALA A CA 1
ATOM 741 C C . ALA A 1 97 ? 9.165 -6.883 -3.191 1.00 95.69 97 ALA A C 1
ATOM 743 O O . ALA A 1 97 ? 8.789 -6.523 -2.079 1.00 95.69 97 ALA A O 1
ATOM 744 N N . ASP A 1 98 ? 8.297 -7.283 -4.122 1.00 96.62 98 ASP A N 1
ATOM 745 C CA . ASP A 1 98 ? 6.853 -7.342 -3.874 1.00 96.62 98 ASP A CA 1
ATOM 746 C C . ASP A 1 98 ? 6.513 -8.344 -2.760 1.00 96.62 98 ASP A C 1
ATOM 748 O O . ASP A 1 98 ? 6.952 -9.502 -2.772 1.00 96.62 98 ASP A O 1
ATOM 752 N N . GLY A 1 99 ? 5.683 -7.919 -1.810 1.00 96.50 99 GLY A N 1
ATOM 753 C CA . GLY A 1 99 ? 5.327 -8.722 -0.646 1.00 96.50 99 GLY A CA 1
ATOM 754 C C . GLY A 1 99 ? 4.886 -7.886 0.547 1.00 96.50 99 GLY A C 1
ATOM 755 O O . GLY A 1 99 ? 4.846 -6.663 0.477 1.00 96.50 99 GLY A O 1
ATOM 756 N N . CYS A 1 100 ? 4.552 -8.576 1.640 1.00 97.12 100 CYS A N 1
ATOM 757 C CA . CYS A 1 100 ? 4.215 -7.975 2.927 1.00 97.12 100 CYS A CA 1
ATOM 758 C C . CYS A 1 100 ? 5.301 -8.282 3.955 1.00 97.12 100 CYS A C 1
ATOM 760 O O . CYS A 1 100 ? 5.694 -9.443 4.123 1.00 97.12 100 CYS A O 1
ATOM 762 N N . TYR A 1 101 ? 5.731 -7.250 4.666 1.00 96.75 101 TYR A N 1
ATOM 763 C CA . TYR A 1 101 ? 6.852 -7.271 5.590 1.00 96.75 101 TYR A CA 1
ATOM 764 C C . TYR A 1 101 ? 6.426 -6.640 6.915 1.00 96.75 101 TYR A C 1
ATOM 766 O O . TYR A 1 101 ? 5.664 -5.671 6.906 1.00 96.75 101 TYR A O 1
ATOM 774 N N . PRO A 1 102 ? 6.891 -7.158 8.061 1.00 96.44 102 PRO A N 1
ATOM 775 C CA . PRO A 1 102 ? 6.864 -6.370 9.279 1.00 96.44 102 PRO A CA 1
ATOM 776 C C . PRO A 1 102 ? 7.774 -5.144 9.111 1.00 96.44 102 PRO A C 1
ATOM 778 O O . PRO A 1 102 ? 8.850 -5.249 8.520 1.00 96.44 102 PRO A O 1
ATOM 781 N N . TRP A 1 103 ? 7.351 -4.004 9.643 1.00 94.75 103 TRP A N 1
ATOM 782 C CA . TRP A 1 103 ? 8.211 -2.843 9.850 1.00 94.75 103 TRP A CA 1
ATOM 783 C C . TRP A 1 103 ? 7.867 -2.245 11.208 1.00 94.75 103 TRP A C 1
ATOM 785 O O . TRP A 1 103 ? 6.807 -1.651 11.389 1.00 94.75 103 TRP A O 1
ATOM 795 N N . TYR A 1 104 ? 8.716 -2.502 12.202 1.00 90.44 104 TYR A N 1
ATOM 796 C CA . TYR A 1 104 ? 8.394 -2.238 13.610 1.00 90.44 104 TYR A CA 1
ATOM 797 C C . TYR A 1 104 ? 7.090 -2.942 14.048 1.00 90.44 104 TYR A C 1
ATOM 799 O O . TYR A 1 104 ? 7.013 -4.172 14.017 1.00 90.44 104 TYR A O 1
ATOM 807 N N . SER A 1 105 ? 6.083 -2.179 14.481 1.00 92.25 105 SER A N 1
ATOM 808 C CA . SER A 1 105 ? 4.736 -2.623 14.878 1.00 92.25 105 SER A CA 1
ATOM 809 C C . SER A 1 105 ? 3.720 -2.585 13.728 1.00 92.25 105 SER A C 1
ATOM 811 O O . SER A 1 105 ? 2.538 -2.872 13.933 1.00 92.25 105 SER A O 1
ATOM 813 N N . GLU A 1 106 ? 4.171 -2.260 12.519 1.00 95.38 106 GLU A N 1
ATOM 814 C CA . GLU A 1 106 ? 3.355 -2.154 11.317 1.00 95.38 106 GLU A CA 1
ATOM 815 C C . GLU A 1 106 ? 3.594 -3.330 10.366 1.00 95.38 106 GLU A C 1
ATOM 817 O O . GLU A 1 106 ? 4.584 -4.062 10.440 1.00 95.38 106 GLU A O 1
ATOM 822 N N . ILE A 1 107 ? 2.660 -3.507 9.442 1.00 96.50 107 ILE A N 1
ATOM 823 C CA . ILE A 1 107 ? 2.762 -4.395 8.294 1.00 96.50 107 ILE A CA 1
ATOM 824 C C . ILE A 1 107 ? 2.740 -3.510 7.063 1.00 96.50 107 ILE A C 1
ATOM 826 O O . ILE A 1 107 ? 1.770 -2.789 6.845 1.00 96.50 107 ILE A O 1
ATOM 830 N N . TRP A 1 108 ? 3.776 -3.622 6.243 1.00 97.62 108 TRP A N 1
ATOM 831 C CA . TRP A 1 108 ? 3.917 -2.913 4.980 1.00 97.62 108 TRP A CA 1
ATOM 832 C C . TRP A 1 108 ? 3.877 -3.903 3.829 1.00 97.62 108 TRP A C 1
ATOM 834 O O . TRP A 1 108 ? 4.713 -4.800 3.735 1.00 97.62 108 TRP A O 1
ATOM 844 N N . CYS A 1 109 ? 2.899 -3.745 2.946 1.00 98.06 109 CYS A N 1
ATOM 845 C CA . CYS A 1 109 ? 2.779 -4.497 1.709 1.00 98.06 109 CYS A CA 1
ATOM 846 C C . CYS A 1 109 ? 3.116 -3.592 0.525 1.00 98.06 109 CYS A C 1
ATOM 848 O O . CYS A 1 109 ? 2.507 -2.534 0.389 1.00 98.06 109 CYS A O 1
ATOM 850 N N . VAL A 1 110 ? 4.032 -4.016 -0.346 1.00 97.50 110 VAL A N 1
ATOM 851 C CA . VAL A 1 110 ? 4.379 -3.320 -1.596 1.00 97.50 110 VAL A CA 1
ATOM 852 C C . VAL A 1 110 ? 4.156 -4.222 -2.803 1.00 97.50 110 VAL A C 1
ATOM 854 O O .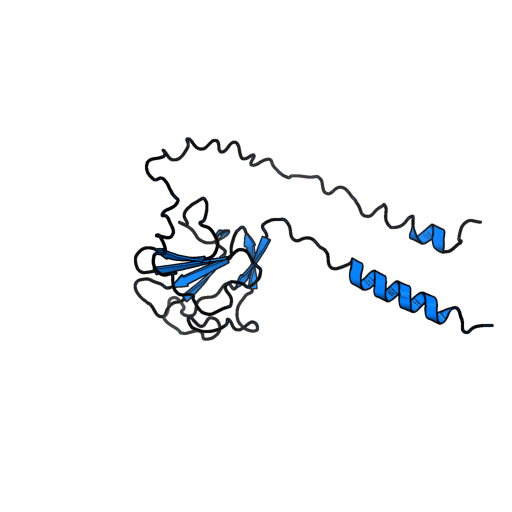 VAL A 1 110 ? 4.338 -5.439 -2.718 1.00 97.50 110 VAL A O 1
ATOM 857 N N . CYS A 1 111 ? 3.744 -3.636 -3.925 1.00 97.56 111 CYS A N 1
ATOM 858 C CA . CYS A 1 111 ? 3.493 -4.377 -5.157 1.00 97.56 111 CYS A CA 1
ATOM 859 C C . CYS A 1 111 ? 3.645 -3.508 -6.420 1.00 97.56 111 CYS A C 1
ATOM 861 O O . CYS A 1 111 ? 3.435 -2.296 -6.386 1.00 97.56 111 CYS A O 1
ATOM 863 N N . SER A 1 112 ? 4.030 -4.132 -7.536 1.00 96.25 112 SER A N 1
ATOM 864 C CA . SER A 1 112 ? 4.397 -3.465 -8.798 1.00 96.25 112 SER A CA 1
ATOM 865 C C . SER A 1 112 ? 3.363 -3.581 -9.926 1.00 96.25 112 SER A C 1
ATOM 867 O O . SER A 1 112 ? 3.692 -3.276 -11.070 1.00 96.25 112 SER A O 1
ATOM 869 N N . THR A 1 113 ? 2.137 -4.036 -9.658 1.00 95.69 113 THR A N 1
ATOM 870 C CA . THR A 1 113 ? 1.095 -4.171 -10.695 1.00 95.69 113 THR A CA 1
ATOM 871 C C . THR A 1 113 ? -0.068 -3.211 -10.461 1.00 95.69 113 THR A C 1
ATOM 873 O O . THR A 1 113 ? -0.398 -2.903 -9.321 1.00 95.69 113 THR A O 1
ATOM 876 N N . ASP A 1 114 ? -0.737 -2.783 -11.530 1.00 96.62 114 ASP A N 1
ATOM 877 C CA . ASP A 1 114 ? -1.888 -1.878 -11.438 1.00 96.62 114 ASP A CA 1
ATOM 878 C C . ASP A 1 114 ? -2.970 -2.422 -10.487 1.00 96.62 114 ASP A C 1
ATOM 880 O O . ASP A 1 114 ? -3.376 -3.584 -10.563 1.00 96.62 114 ASP A O 1
ATOM 884 N N . GLY A 1 115 ? -3.422 -1.577 -9.563 1.00 96.69 115 GLY A N 1
ATOM 885 C CA . GLY A 1 115 ? -4.486 -1.848 -8.600 1.00 96.69 115 GLY A CA 1
ATOM 886 C C . GLY A 1 115 ? -4.157 -2.925 -7.564 1.00 96.69 115 GLY A C 1
ATOM 887 O O . GLY A 1 115 ? -5.052 -3.347 -6.830 1.00 96.69 115 GLY A O 1
ATOM 888 N N . CYS A 1 116 ? -2.905 -3.388 -7.475 1.00 97.62 116 CYS A N 1
ATOM 889 C CA . CYS A 1 116 ? -2.518 -4.506 -6.608 1.00 97.62 116 CYS A CA 1
ATOM 890 C C . CYS A 1 116 ? -2.752 -4.234 -5.122 1.00 97.62 116 CYS A C 1
ATOM 892 O O . CYS A 1 116 ? -3.058 -5.145 -4.356 1.00 97.62 116 CYS A O 1
ATOM 894 N N . ASN A 1 117 ? -2.672 -2.967 -4.723 1.00 98.31 117 ASN A N 1
ATOM 895 C CA . ASN A 1 117 ? -2.962 -2.521 -3.373 1.00 98.31 117 ASN A CA 1
ATOM 896 C C . ASN A 1 117 ? -4.469 -2.331 -3.132 1.00 98.31 117 ASN A C 1
ATOM 898 O O . ASN A 1 117 ? -4.834 -1.627 -2.204 1.00 98.31 117 ASN A O 1
ATOM 902 N N . GLY A 1 118 ? -5.350 -2.912 -3.952 1.00 97.88 118 GLY A N 1
ATOM 903 C CA . GLY A 1 118 ? -6.807 -2.831 -3.807 1.00 97.88 118 GLY A CA 1
ATOM 904 C C . GLY A 1 118 ? -7.432 -3.959 -2.985 1.00 97.88 118 GLY A C 1
ATOM 905 O O . GLY A 1 118 ? -8.627 -3.919 -2.725 1.00 97.88 118 GLY A O 1
ATOM 906 N N . VAL A 1 119 ? -6.657 -4.969 -2.587 1.00 97.56 119 VAL A N 1
ATOM 907 C CA . VAL A 1 119 ? -7.134 -6.155 -1.849 1.00 97.56 119 VAL A CA 1
ATOM 908 C C . VAL A 1 119 ? -6.902 -6.032 -0.342 1.00 97.56 119 VAL A C 1
ATOM 910 O O . VAL A 1 119 ? -6.253 -5.093 0.116 1.00 97.56 119 VAL A O 1
ATOM 913 N N . ALA A 1 120 ? -7.412 -6.980 0.448 1.00 96.31 120 ALA A N 1
ATOM 914 C CA . ALA A 1 120 ? -7.205 -6.995 1.897 1.00 96.31 120 ALA A CA 1
ATOM 915 C C . ALA A 1 120 ? -5.711 -6.900 2.252 1.00 96.31 120 ALA A C 1
ATOM 917 O O . ALA A 1 120 ? -4.869 -7.467 1.549 1.00 96.31 120 ALA A O 1
ATOM 918 N N . LEU A 1 121 ? -5.389 -6.192 3.340 1.00 93.44 121 LEU A N 1
ATOM 919 C CA . LEU A 1 121 ? -4.024 -6.124 3.854 1.00 93.44 121 LEU A CA 1
ATOM 920 C C . LEU A 1 121 ? -3.524 -7.553 4.099 1.00 93.44 121 LEU A C 1
ATOM 922 O O . LEU A 1 121 ? -4.121 -8.320 4.856 1.00 93.44 121 LEU A O 1
ATOM 926 N N . GLY A 1 122 ? -2.440 -7.915 3.417 1.00 89.50 122 GLY A N 1
ATOM 927 C CA . GLY A 1 122 ? -1.862 -9.245 3.527 1.00 89.50 122 GLY A CA 1
ATOM 928 C C . GLY A 1 122 ? -1.239 -9.485 4.899 1.00 89.50 122 GLY A C 1
ATOM 929 O O . GLY A 1 122 ? -0.910 -8.563 5.643 1.00 89.50 122 GLY A O 1
ATOM 930 N N . THR A 1 123 ? -1.031 -10.754 5.228 1.00 93.19 123 THR A N 1
ATOM 931 C CA . THR A 1 123 ? -0.200 -11.133 6.369 1.00 93.19 123 THR A CA 1
ATOM 932 C C . THR A 1 123 ? 1.244 -11.318 5.908 1.00 93.19 123 THR A C 1
ATOM 934 O O . THR A 1 123 ? 1.480 -11.885 4.833 1.00 93.19 123 THR A O 1
ATOM 937 N N . PRO A 1 124 ? 2.239 -10.870 6.694 1.00 93.75 124 PRO A N 1
ATOM 938 C CA . PRO A 1 124 ? 3.621 -11.210 6.417 1.00 93.75 124 PR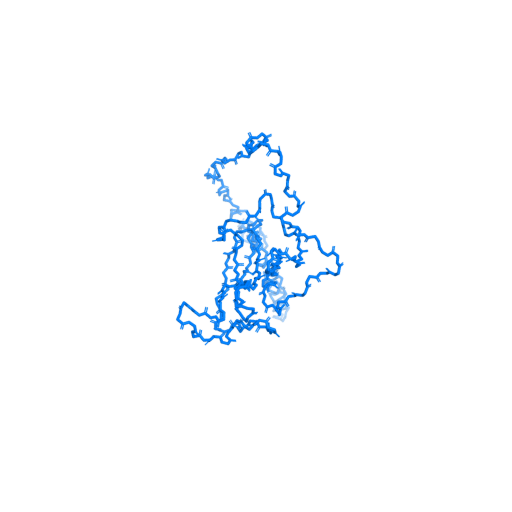O A CA 1
ATOM 939 C C . PRO A 1 124 ? 3.792 -12.726 6.346 1.00 93.75 124 PRO A C 1
ATOM 941 O O . PRO A 1 124 ? 3.225 -13.476 7.148 1.00 93.75 124 PRO A O 1
ATOM 944 N N . LYS A 1 125 ? 4.596 -13.191 5.387 1.00 90.38 125 LYS A N 1
ATOM 945 C CA . LYS A 1 125 ? 4.949 -14.612 5.303 1.00 90.38 125 LYS A CA 1
ATOM 946 C C . LYS A 1 125 ? 5.625 -15.041 6.608 1.00 90.38 125 LYS A C 1
ATOM 948 O O . LYS A 1 125 ? 6.344 -14.267 7.237 1.00 90.38 125 LYS A O 1
ATOM 953 N N . LYS A 1 126 ? 5.435 -16.296 7.019 1.00 90.81 126 LYS A N 1
ATOM 954 C CA . LYS A 1 126 ? 6.158 -16.836 8.178 1.00 90.81 126 LYS A CA 1
ATOM 955 C C . LYS A 1 126 ? 7.666 -16.739 7.918 1.00 90.81 126 LYS A C 1
ATOM 957 O O . LYS A 1 126 ? 8.143 -17.279 6.925 1.00 90.81 126 LYS A O 1
ATOM 962 N N . GLY A 1 127 ? 8.392 -16.068 8.812 1.00 89.56 127 GLY A N 1
ATOM 963 C CA . GLY A 1 127 ? 9.821 -15.796 8.631 1.00 89.56 127 GLY A CA 1
ATOM 964 C C . GLY A 1 127 ? 10.126 -14.639 7.675 1.00 89.56 127 GLY A C 1
ATOM 965 O O . GLY A 1 127 ? 11.258 -14.541 7.212 1.00 89.56 127 GLY A O 1
ATOM 966 N N . ALA A 1 128 ? 9.144 -13.785 7.359 1.00 90.38 128 ALA A N 1
ATOM 967 C CA . ALA A 1 128 ? 9.396 -12.535 6.655 1.00 90.38 128 ALA A CA 1
ATOM 968 C C . ALA A 1 128 ? 10.419 -11.695 7.431 1.00 90.38 128 ALA A C 1
ATOM 970 O O . ALA A 1 128 ? 10.329 -11.544 8.651 1.00 90.38 128 ALA A O 1
ATOM 971 N N . VAL A 1 129 ? 11.394 -11.178 6.694 1.00 94.94 129 VAL A N 1
ATOM 972 C CA . VAL A 1 129 ? 12.387 -10.229 7.195 1.00 94.94 129 VAL A CA 1
ATOM 973 C C . VAL A 1 129 ? 11.764 -8.837 7.326 1.00 94.94 129 VAL A C 1
ATOM 975 O O . VAL A 1 129 ? 10.714 -8.581 6.737 1.00 94.94 129 VAL A O 1
ATOM 978 N N . GLN A 1 130 ? 12.386 -7.952 8.109 1.00 96.19 130 GLN A N 1
ATOM 979 C CA . GLN A 1 130 ? 11.933 -6.562 8.241 1.00 96.19 130 GLN A CA 1
ATOM 980 C C . GLN A 1 130 ? 11.951 -5.847 6.884 1.00 96.19 130 GLN A C 1
ATOM 982 O O . GLN A 1 130 ? 12.768 -6.169 6.016 1.00 96.19 130 GLN A O 1
ATOM 987 N N . PHE A 1 131 ? 11.050 -4.885 6.709 1.00 94.94 131 PHE A N 1
ATOM 988 C CA . PHE A 1 131 ? 10.873 -4.134 5.465 1.00 94.94 131 PHE A CA 1
ATOM 989 C C . PHE A 1 131 ? 12.146 -3.424 4.985 1.00 94.94 131 PHE A C 1
ATOM 991 O O . PHE A 1 131 ? 12.328 -3.262 3.786 1.00 94.94 131 PHE A O 1
ATOM 998 N N . ASP A 1 132 ? 13.037 -3.055 5.901 1.00 93.38 132 ASP A N 1
ATOM 999 C CA . ASP A 1 132 ? 14.315 -2.379 5.663 1.00 93.38 132 ASP A CA 1
ATOM 1000 C C . ASP A 1 132 ? 15.536 -3.314 5.747 1.00 93.38 132 ASP A C 1
ATOM 1002 O O . ASP A 1 132 ? 16.677 -2.868 5.663 1.00 93.38 132 ASP A O 1
ATOM 1006 N N . SER A 1 133 ? 15.327 -4.625 5.885 1.00 93.06 133 SER A N 1
ATOM 1007 C CA . SER A 1 133 ? 16.413 -5.596 6.098 1.00 93.06 133 SER A CA 1
ATOM 1008 C C . SER A 1 133 ? 17.408 -5.728 4.940 1.00 93.06 133 SER A C 1
ATOM 1010 O O . SER A 1 133 ? 18.476 -6.315 5.112 1.00 93.06 133 SER A O 1
ATOM 1012 N N . HIS A 1 134 ? 17.070 -5.217 3.758 1.00 88.38 134 HIS A N 1
ATOM 1013 C CA . HIS A 1 134 ? 17.951 -5.162 2.591 1.00 88.38 134 HIS A CA 1
ATOM 1014 C C . HIS A 1 134 ? 18.831 -3.901 2.556 1.00 88.38 134 HIS A C 1
ATOM 1016 O O . HIS A 1 134 ? 19.677 -3.797 1.669 1.00 88.38 134 HIS A O 1
ATOM 1022 N N . ILE A 1 135 ? 18.651 -2.962 3.492 1.00 87.81 135 ILE A N 1
ATOM 1023 C CA . ILE A 1 135 ? 19.476 -1.759 3.628 1.00 87.81 135 ILE A CA 1
ATOM 1024 C C . ILE A 1 135 ? 20.691 -2.065 4.507 1.00 87.81 135 ILE A C 1
ATOM 1026 O O . ILE A 1 135 ? 20.567 -2.492 5.655 1.00 87.81 135 ILE A O 1
ATOM 1030 N N . ASP A 1 136 ? 21.887 -1.800 3.981 1.00 87.19 136 ASP A N 1
ATOM 1031 C CA . ASP A 1 136 ? 23.119 -1.836 4.768 1.00 87.19 136 ASP A CA 1
ATOM 1032 C C . ASP A 1 136 ? 23.387 -0.463 5.396 1.00 87.19 136 ASP A C 1
ATOM 1034 O O . ASP A 1 136 ? 23.993 0.412 4.780 1.00 87.19 136 ASP A O 1
ATOM 1038 N N . TYR A 1 137 ? 22.957 -0.282 6.647 1.00 82.94 137 TYR A N 1
ATOM 1039 C CA . TYR A 1 137 ? 23.170 0.959 7.405 1.00 82.94 137 TYR A CA 1
ATOM 1040 C C . TYR A 1 137 ? 24.642 1.267 7.713 1.00 82.94 137 TYR A C 1
ATOM 1042 O O . TYR A 1 137 ? 24.952 2.381 8.136 1.00 82.94 137 TYR A O 1
ATOM 1050 N N . ASN A 1 138 ? 25.555 0.308 7.530 1.00 86.12 138 ASN A N 1
ATOM 1051 C CA . ASN A 1 138 ? 26.988 0.550 7.697 1.00 86.12 138 ASN A CA 1
ATOM 1052 C C . ASN A 1 138 ? 27.636 1.072 6.413 1.00 86.12 138 ASN A C 1
ATOM 1054 O O . ASN A 1 138 ? 28.767 1.564 6.460 1.00 86.12 138 ASN A O 1
ATOM 1058 N N . LYS A 1 139 ? 26.940 0.982 5.271 1.00 80.12 139 LYS A N 1
ATOM 1059 C CA . LYS A 1 139 ? 27.383 1.620 4.038 1.00 80.12 139 LYS A CA 1
ATOM 1060 C C . LYS A 1 139 ? 27.188 3.133 4.203 1.00 80.12 139 LYS A C 1
ATOM 1062 O O . LYS A 1 139 ? 26.065 3.572 4.448 1.00 80.12 139 LYS A O 1
ATOM 1067 N N . PRO A 1 140 ? 28.251 3.952 4.111 1.00 74.50 140 PRO A N 1
ATOM 1068 C CA . PRO A 1 140 ? 28.107 5.396 4.232 1.00 74.50 140 PRO A CA 1
ATOM 1069 C C . PRO A 1 140 ? 27.143 5.910 3.158 1.00 74.50 140 PRO A C 1
ATOM 1071 O O . PRO A 1 140 ? 27.299 5.604 1.974 1.00 74.50 140 PRO A O 1
ATOM 1074 N N . ALA A 1 141 ? 26.142 6.683 3.584 1.00 64.69 141 ALA A N 1
ATOM 1075 C CA . ALA A 1 141 ? 25.232 7.369 2.677 1.00 64.69 141 ALA A CA 1
ATOM 1076 C C . ALA A 1 141 ? 26.068 8.257 1.737 1.00 64.69 141 ALA A C 1
ATOM 1078 O O . ALA A 1 141 ? 26.706 9.204 2.197 1.00 64.69 141 ALA A O 1
ATOM 1079 N N . GLY A 1 142 ? 26.127 7.907 0.449 1.00 61.41 142 GLY A N 1
ATOM 1080 C CA . GLY A 1 142 ? 26.876 8.660 -0.565 1.00 61.41 142 GLY A CA 1
ATOM 1081 C C . GLY A 1 142 ? 28.145 8.006 -1.128 1.00 61.41 142 GLY A C 1
ATOM 1082 O O . GLY A 1 142 ? 28.900 8.691 -1.807 1.00 61.41 142 GLY A O 1
ATOM 1083 N N . THR A 1 143 ? 28.410 6.714 -0.886 1.00 57.62 143 THR A N 1
ATOM 1084 C CA . THR A 1 143 ? 29.400 5.955 -1.694 1.00 57.62 143 THR A CA 1
ATOM 1085 C C . THR A 1 143 ? 28.758 4.970 -2.670 1.00 57.62 143 THR A C 1
ATOM 1087 O O . THR A 1 143 ? 29.431 4.085 -3.194 1.00 57.62 143 THR A O 1
ATOM 1090 N N . GLY A 1 144 ? 27.444 5.075 -2.879 1.00 54.59 144 GLY A N 1
ATOM 1091 C CA . GLY A 1 144 ? 26.815 4.502 -4.060 1.00 54.59 144 GLY A CA 1
ATOM 1092 C C . GLY A 1 144 ? 27.205 5.354 -5.254 1.00 54.59 144 GLY A C 1
ATOM 1093 O O . GLY A 1 144 ? 27.121 6.576 -5.173 1.00 54.59 144 GLY A O 1
ATOM 1094 N N . ASP A 1 145 ? 27.684 4.703 -6.305 1.00 53.53 145 ASP A N 1
ATOM 1095 C CA . ASP A 1 145 ? 27.896 5.257 -7.636 1.00 53.53 145 ASP A CA 1
ATOM 1096 C C . ASP A 1 145 ? 26.554 5.727 -8.234 1.00 53.53 145 ASP A C 1
ATOM 1098 O O . ASP A 1 145 ? 26.084 5.182 -9.230 1.00 53.53 145 ASP A O 1
ATOM 1102 N N . ASP A 1 146 ? 25.917 6.725 -7.614 1.00 55.72 146 ASP A N 1
ATOM 1103 C CA . ASP A 1 146 ? 24.748 7.438 -8.130 1.00 55.72 146 ASP A CA 1
ATOM 1104 C C . ASP A 1 146 ? 25.210 8.375 -9.270 1.00 55.72 146 ASP A C 1
ATOM 1106 O O . ASP A 1 146 ? 24.911 9.567 -9.301 1.00 55.72 146 ASP A O 1
ATOM 1110 N N . ASP A 1 147 ? 25.938 7.808 -10.240 1.00 53.28 147 ASP A N 1
ATOM 1111 C CA . ASP A 1 147 ? 26.074 8.308 -11.612 1.00 53.28 147 ASP A CA 1
ATOM 1112 C C . ASP A 1 147 ? 24.759 8.088 -12.395 1.00 53.28 147 ASP A C 1
ATOM 1114 O O . ASP A 1 147 ? 24.741 8.072 -13.628 1.00 53.28 147 ASP A O 1
ATOM 1118 N N . ASP A 1 148 ? 23.634 7.951 -11.687 1.00 53.47 148 ASP A N 1
ATOM 1119 C CA . ASP A 1 148 ? 22.291 8.132 -12.211 1.00 53.47 148 ASP A CA 1
ATOM 1120 C C . ASP A 1 148 ? 22.118 9.619 -12.524 1.00 53.47 148 ASP A C 1
ATOM 1122 O O . ASP A 1 148 ? 21.528 10.402 -11.778 1.00 53.47 148 ASP A O 1
ATOM 1126 N N . ASP A 1 149 ? 22.735 10.019 -13.633 1.00 48.31 149 ASP A N 1
ATOM 1127 C CA . ASP A 1 149 ? 22.067 10.644 -14.764 1.00 48.31 149 ASP A CA 1
ATOM 1128 C C . ASP A 1 149 ? 20.610 11.040 -14.452 1.00 48.31 149 ASP A C 1
ATOM 1130 O O . ASP A 1 149 ? 19.653 10.558 -15.057 1.00 48.31 149 ASP A O 1
ATOM 1134 N N . TYR A 1 150 ? 20.440 12.065 -13.610 1.00 51.06 150 TYR A N 1
ATOM 1135 C CA . TYR A 1 150 ? 19.402 13.086 -13.769 1.00 51.06 150 TYR A CA 1
ATOM 1136 C C . TYR A 1 150 ? 19.687 13.861 -15.072 1.00 51.06 150 TYR A C 1
ATOM 1138 O O . TYR A 1 150 ? 19.691 15.093 -15.130 1.00 51.06 150 TYR A O 1
ATOM 1146 N N . GLY A 1 151 ? 19.957 13.118 -16.146 1.00 44.19 151 GLY A N 1
ATOM 1147 C CA . GLY A 1 151 ? 19.946 13.558 -17.508 1.00 44.19 151 GLY A CA 1
ATOM 1148 C C . GLY A 1 151 ? 18.553 14.075 -17.739 1.00 44.19 151 GLY A C 1
ATOM 1149 O O . GLY A 1 151 ? 17.566 13.338 -17.740 1.00 44.19 151 GLY A O 1
ATOM 1150 N N . ALA A 1 152 ? 18.481 15.389 -17.881 1.00 48.62 152 ALA A N 1
ATOM 1151 C CA . ALA A 1 152 ? 17.344 16.076 -18.427 1.00 48.62 152 ALA A CA 1
ATOM 1152 C C . ALA A 1 152 ? 16.880 15.329 -19.687 1.00 48.62 152 ALA A C 1
ATOM 1154 O O . ALA A 1 152 ? 17.405 15.545 -20.777 1.00 48.62 152 ALA A O 1
ATOM 1155 N N . ALA A 1 153 ? 15.857 14.482 -19.558 1.00 52.12 153 ALA A N 1
ATOM 1156 C CA . ALA A 1 153 ? 15.075 13.976 -20.678 1.00 52.12 153 ALA A CA 1
ATOM 1157 C C . ALA A 1 153 ? 14.176 15.109 -21.205 1.00 52.12 153 ALA A C 1
ATOM 1159 O O . ALA A 1 153 ? 12.956 15.000 -21.310 1.00 52.12 153 ALA A O 1
ATOM 1160 N N . SER A 1 154 ? 14.804 16.241 -21.508 1.00 53.03 154 SER A N 1
ATOM 1161 C CA . SER A 1 154 ? 14.254 17.336 -22.273 1.00 53.03 154 SER A CA 1
ATOM 1162 C C . SER A 1 154 ? 14.465 16.980 -23.740 1.00 53.03 154 SER A C 1
ATOM 1164 O O . SER A 1 154 ? 15.592 16.918 -24.218 1.00 53.03 154 SER A O 1
ATOM 1166 N N . HIS A 1 155 ? 13.353 16.788 -24.447 1.00 47.94 155 HIS A N 1
ATOM 1167 C CA . HIS A 1 155 ? 13.252 16.753 -25.906 1.00 47.94 155 HIS A CA 1
ATOM 1168 C C . HIS A 1 155 ? 13.891 15.558 -26.614 1.00 47.94 155 HIS A C 1
ATOM 1170 O O . HIS A 1 155 ? 15.014 15.639 -27.075 1.00 47.94 155 HIS A O 1
ATOM 1176 N N . LEU A 1 156 ? 13.092 14.522 -26.871 1.00 49.50 156 LEU A N 1
ATOM 1177 C CA . LEU A 1 156 ? 13.044 13.856 -28.180 1.00 49.50 156 LEU A CA 1
ATOM 1178 C C . LEU A 1 156 ? 11.681 13.146 -28.309 1.00 49.50 156 LEU A C 1
ATOM 1180 O O . LEU A 1 156 ? 11.578 11.930 -28.432 1.00 49.50 156 LEU A O 1
ATOM 1184 N N . VAL A 1 157 ? 10.595 13.929 -28.306 1.00 54.44 157 VAL A N 1
ATOM 1185 C CA . VAL A 1 157 ? 9.360 13.534 -29.006 1.00 54.44 157 VAL A CA 1
ATOM 1186 C C . VAL A 1 157 ? 9.686 13.519 -30.499 1.00 54.44 157 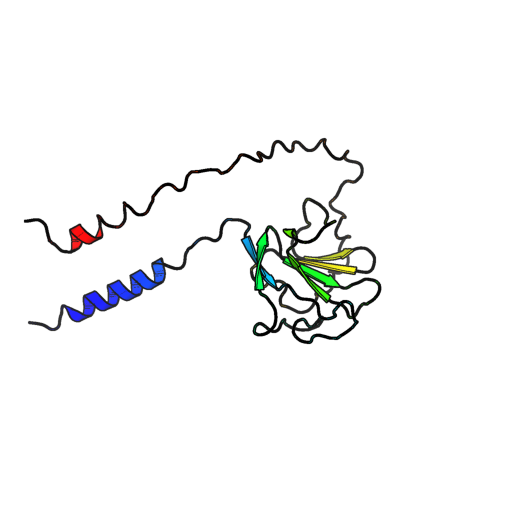VAL A C 1
ATOM 1188 O O . VAL A 1 157 ? 9.436 14.473 -31.233 1.00 54.44 157 VAL A O 1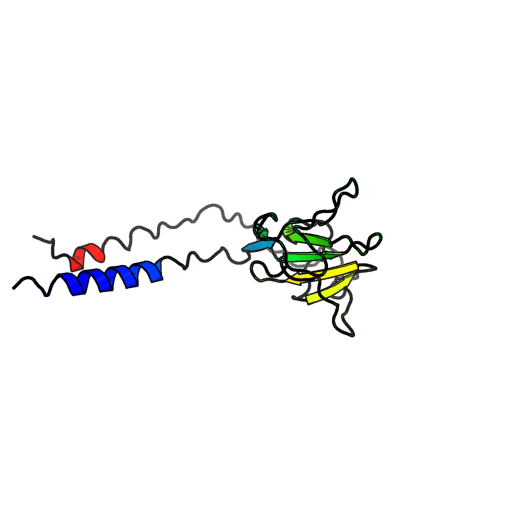
ATOM 1191 N N . ALA A 1 158 ? 10.338 12.445 -30.938 1.00 48.66 158 ALA A N 1
ATOM 1192 C CA . ALA A 1 158 ? 10.466 12.135 -32.345 1.00 48.66 158 ALA A CA 1
ATOM 1193 C C . ALA A 1 158 ? 9.055 11.869 -32.879 1.00 48.66 158 ALA A C 1
ATOM 1195 O O . ALA A 1 158 ? 8.328 11.002 -32.397 1.00 48.66 158 ALA A O 1
ATOM 1196 N N . SER A 1 159 ? 8.658 12.682 -33.847 1.00 48.88 159 SER A N 1
ATOM 1197 C CA . SER A 1 159 ? 7.418 12.576 -34.599 1.00 48.88 159 SER A CA 1
ATOM 1198 C C . SER A 1 159 ? 7.361 11.236 -35.350 1.00 48.88 159 SER A C 1
ATOM 1200 O O . SER A 1 159 ? 7.917 11.103 -36.437 1.00 48.88 159 SER A O 1
ATOM 1202 N N . TRP A 1 160 ? 6.708 10.225 -34.769 1.00 48.38 160 TRP A N 1
ATOM 1203 C CA . TRP A 1 160 ? 6.421 8.938 -35.430 1.00 48.38 160 TRP A CA 1
ATOM 1204 C C . TRP A 1 160 ? 5.059 8.920 -36.148 1.00 48.38 160 TRP A C 1
ATOM 1206 O O . TRP A 1 160 ? 4.658 7.896 -36.698 1.00 48.38 160 TRP A O 1
ATOM 1216 N N . THR A 1 161 ? 4.333 10.040 -36.195 1.00 51.88 161 THR A N 1
ATOM 1217 C CA . THR A 1 161 ? 3.015 10.117 -36.850 1.00 51.88 161 THR A CA 1
ATOM 1218 C C . THR A 1 161 ? 3.085 10.251 -38.372 1.00 51.88 161 THR A C 1
ATOM 1220 O O . THR A 1 161 ? 2.068 10.078 -39.040 1.00 51.88 161 THR A O 1
ATOM 1223 N N . THR A 1 162 ? 4.262 10.477 -38.962 1.00 53.75 162 THR A N 1
ATOM 1224 C CA . THR A 1 162 ? 4.372 10.701 -40.415 1.00 53.75 162 THR A CA 1
ATOM 1225 C C . THR A 1 162 ? 4.465 9.415 -41.249 1.00 53.75 162 THR A C 1
ATOM 1227 O O . THR A 1 162 ? 4.295 9.477 -42.461 1.00 53.75 162 THR A O 1
ATOM 1230 N N . PHE A 1 163 ? 4.693 8.236 -40.653 1.00 47.56 163 PHE A N 1
ATOM 1231 C CA . PHE A 1 163 ? 4.924 7.002 -41.432 1.00 47.56 163 PHE A CA 1
ATOM 1232 C C . PHE A 1 163 ? 3.687 6.118 -41.663 1.00 47.56 163 PHE A C 1
ATOM 1234 O O . PHE A 1 163 ? 3.730 5.217 -42.496 1.00 47.56 163 PHE A O 1
ATOM 1241 N N . GLN A 1 164 ? 2.569 6.370 -40.976 1.00 47.41 164 GLN A N 1
ATOM 1242 C CA . GLN A 1 164 ? 1.346 5.565 -41.143 1.00 47.41 164 GLN A CA 1
ATOM 1243 C C . GLN A 1 164 ? 0.399 6.105 -42.227 1.00 47.41 164 GLN A C 1
ATOM 1245 O O . GLN A 1 164 ? -0.490 5.385 -42.675 1.00 47.41 164 GLN A O 1
ATOM 1250 N N . LEU A 1 165 ? 0.594 7.340 -42.709 1.00 46.12 165 LEU A N 1
ATOM 1251 C CA . LEU A 1 165 ? -0.302 7.920 -43.715 1.00 46.12 165 LEU A CA 1
ATOM 1252 C C . LEU A 1 165 ? 0.029 7.472 -45.152 1.00 46.12 165 LEU A C 1
ATOM 1254 O O . LEU A 1 165 ? -0.855 7.437 -46.003 1.00 46.12 165 LEU A O 1
ATOM 1258 N N . THR A 1 166 ? 1.267 7.056 -45.434 1.00 50.84 166 THR A N 1
ATOM 1259 C CA . THR A 1 166 ? 1.690 6.683 -46.797 1.00 50.84 166 THR A CA 1
ATOM 1260 C C . THR A 1 166 ? 1.286 5.260 -47.200 1.00 50.84 166 THR A C 1
ATOM 1262 O O . THR A 1 166 ? 1.130 4.982 -48.389 1.00 50.84 166 THR A O 1
ATOM 1265 N N . LEU A 1 167 ? 1.064 4.355 -46.237 1.00 46.72 167 LEU A N 1
ATOM 1266 C CA . LEU A 1 167 ? 0.674 2.969 -46.535 1.00 46.72 167 LEU A CA 1
ATOM 1267 C C . LEU A 1 167 ? -0.833 2.826 -46.824 1.00 46.72 167 LEU A C 1
ATOM 1269 O O . LEU A 1 167 ? -1.236 1.954 -47.587 1.00 46.72 167 LEU A O 1
ATOM 1273 N N . VAL A 1 168 ? -1.677 3.711 -46.281 1.00 50.00 168 VAL A N 1
ATOM 1274 C CA . VAL A 1 168 ? -3.127 3.690 -46.561 1.00 50.00 168 VAL A CA 1
ATOM 1275 C C . VAL A 1 168 ? -3.439 4.231 -47.964 1.00 50.00 168 VAL A C 1
ATOM 1277 O O . VAL A 1 168 ? -4.375 3.770 -48.616 1.00 50.00 168 VAL A O 1
ATOM 1280 N N . LEU A 1 169 ? -2.618 5.149 -48.483 1.00 48.78 169 LEU A N 1
ATOM 1281 C CA . LEU A 1 169 ? -2.808 5.738 -49.814 1.00 48.78 169 LEU A CA 1
ATOM 1282 C C . LEU A 1 169 ? -2.458 4.790 -50.975 1.00 48.78 169 LEU A C 1
ATOM 1284 O O . LEU A 1 169 ? -2.978 4.969 -52.073 1.00 48.78 169 LEU A O 1
ATOM 1288 N N . SER A 1 170 ? -1.650 3.749 -50.749 1.00 49.84 170 SER A N 1
ATOM 1289 C CA . SER A 1 170 ? -1.282 2.781 -51.797 1.00 49.84 170 SER A CA 1
ATOM 1290 C C . SER A 1 170 ? -2.321 1.669 -51.999 1.00 49.84 170 SER A C 1
ATOM 1292 O O . SER A 1 170 ? -2.395 1.097 -53.083 1.00 49.84 170 SER A O 1
ATOM 1294 N N . VAL A 1 171 ? -3.179 1.398 -51.007 1.00 52.75 171 VAL A N 1
ATOM 1295 C CA . VAL A 1 171 ? -4.246 0.380 -51.115 1.00 52.75 171 VAL A CA 1
ATOM 1296 C C . VAL A 1 171 ? -5.509 0.934 -51.797 1.00 52.75 171 VAL A C 1
ATOM 1298 O O . VAL A 1 171 ? -6.305 0.169 -52.334 1.00 52.75 171 VAL A O 1
ATOM 1301 N N . LEU A 1 172 ? -5.686 2.261 -51.840 1.00 52.72 172 LEU A N 1
ATOM 1302 C CA . LEU A 1 172 ? -6.884 2.909 -52.396 1.00 52.72 172 LEU A CA 1
ATOM 1303 C C . LEU A 1 172 ? -6.796 3.282 -53.887 1.00 52.72 172 LEU A C 1
ATOM 1305 O O . LEU A 1 172 ? -7.746 3.853 -54.412 1.00 52.72 172 LEU A O 1
ATOM 1309 N N . GLY A 1 173 ? -5.705 2.957 -54.591 1.00 51.44 173 GLY A N 1
ATOM 1310 C CA . GLY A 1 173 ? -5.640 3.104 -56.054 1.00 51.44 173 GLY A CA 1
ATOM 1311 C C . GLY A 1 173 ? -5.758 4.542 -56.583 1.00 51.44 173 GLY A C 1
ATOM 1312 O O . GLY A 1 173 ? -6.084 4.730 -57.750 1.00 51.44 173 GLY A O 1
ATOM 1313 N N . PHE A 1 174 ? -5.489 5.557 -55.757 1.00 49.84 174 PHE A N 1
ATOM 1314 C CA . PHE A 1 174 ? -5.435 6.959 -56.180 1.00 49.84 174 PHE A CA 1
ATOM 1315 C C . PHE A 1 174 ? -3.988 7.371 -56.483 1.00 49.84 174 PHE A C 1
ATOM 1317 O O . PHE A 1 174 ? -3.362 8.117 -55.734 1.00 49.84 174 PHE A O 1
ATOM 1324 N N . VAL A 1 175 ? -3.456 6.883 -57.599 1.00 44.66 175 VAL A N 1
ATOM 1325 C CA . VAL A 1 175 ? -2.389 7.570 -58.339 1.00 44.66 175 VAL A CA 1
ATOM 1326 C C . VAL A 1 175 ? -2.892 7.669 -59.784 1.00 44.66 175 VAL A C 1
ATOM 1328 O O . VAL A 1 175 ? -3.315 6.638 -60.308 1.00 44.66 175 VAL A O 1
ATOM 1331 N N . PRO A 1 176 ? -2.962 8.875 -60.378 1.00 57.66 176 PRO A N 1
ATOM 1332 C CA . PRO A 1 176 ? -3.404 9.050 -61.761 1.00 57.66 176 PRO A CA 1
ATOM 1333 C C . PRO A 1 176 ? -2.466 8.379 -62.771 1.00 57.66 176 PRO A C 1
ATOM 1335 O O . PRO A 1 176 ? -1.253 8.268 -62.478 1.00 57.66 176 PRO A O 1
#

Secondary structure (DSSP, 8-state):
--SSHHHHHHHHHHHHHHSS----PPTTEEEEEEEESB-TT--B-TTS-TTS---TTTSEEEEEES-EEEEE-SS-TT-EEEEEGGG-TT--SSPPPSEEEEETTEEEEEE-STTGGGSPPPPPPTTPPPTTTT--TTS-TT-S----------------TTSSHHHHHHHTT---

Sequence (176 aa):
METWWRAGVTAVLILLSLAQSTHGKAKGVVDCWECSNYDLTGKFYDQCPKDGTVDPIRAYQGNCSGKCFTHNNDVETKLVVRGCTGSQWGLPDPLPADGCYPWYSEIWCVCSTDGCNGVALGTPKKGAVQFDSHIDYNKPAGTGDDDDDYGAASHLVASWTTFQLTLVLSVLGFVP

Organism: NCBI:txid31220

Radius of gyration: 24.54 Å; chains: 1; bounding box: 52×34×79 Å

Foldseek 3Di:
DPPPPVVVVVVVVVVVVVPPPPPPDDPQKAKWWFDKQADPVRDGDPQQFQQFFHNPVPIDIDIEGHKKKWKADLVDNRMIGIDHPVVDPDADPPWDDAFWFDAPSMIMGIDRHHHPSRGHRDDHDVVGDHRNPPDDPVPPDPPPPCPPPPPPPPDDPPPPPPPPVVVVVVVVPPDD

pLDDT: mean 79.42, std 20.14, range [44.19, 98.38]